Protein AF-A0A9P5XIN6-F1 (afdb_monomer)

Radius of gyration: 23.17 Å; Cα contacts (8 Å, |Δi|>4): 70; chains: 1; bounding box: 48×53×51 Å

InterPro domains:
  IPR018824 Conidiation-specific protein 6 [PF10346] (3-36)
  IPR018824 Conidiation-specific protein 6 [PF10346] (52-81)
  IPR018824 Conidia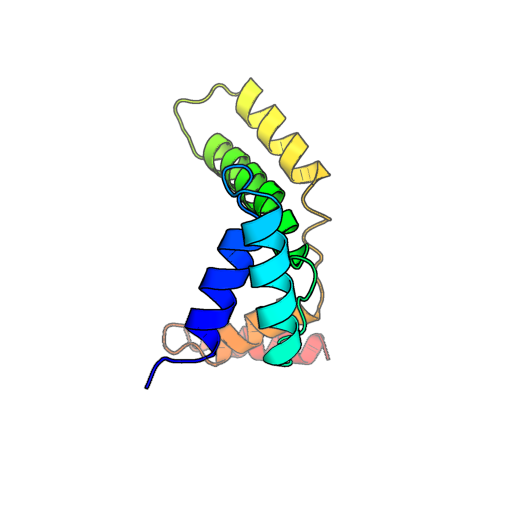tion-specific protein 6 [PF10346] (89-122)
  IPR052670 UPF0654 domain-containing protein [PTHR36576] (2-84)

Sequence (122 aa):
EKNPERVAAGLKSTVHNPRTSEEAKANAAKRLDEMDVEVEQPDTSRSQSGDNRVMGGYRATLKNPRVSEEAKEHAKEVLEENDEPLSTHPEHVAAGYKATIHNPNVSKEAKKHAKQELHKMG

Foldseek 3Di:
DDDVVVLLVVLLCLLPDPPHDPVSNVVSVVVCVVVVPPPPPPPCVCVVVVVVVVLVVLVVLCVDPPHDPVSVVVSVVVNPVPPPVVPVPVVVLLVVLVCLLPDPPHDPVSVVVSVVSNVVSD

Mean predicted aligned error: 15.66 Å

pLDDT: mean 80.5, std 15.08, range [44.38, 94.62]

Secondary structure (DSSP, 8-state):
---HHHHHHHHHHHHH-TTS-HHHHHHHHHHHHHTT-------GGGTHHHHHHHHHHHHHHHH-TTS-HHHHHHHHHHHHHHS-TT---HHHHHHHHHHHHH-TTS-HHHHHHHHHHHHHH-

Structure (mmCIF, N/CA/C/O backbone):
data_AF-A0A9P5XIN6-F1
#
_entry.id   AF-A0A9P5XIN6-F1
#
loop_
_atom_site.group_PDB
_atom_site.id
_atom_site.type_symbol
_atom_site.label_atom_id
_atom_site.label_alt_id
_atom_site.label_comp_id
_atom_site.label_asym_id
_atom_site.label_entity_id
_atom_site.label_seq_id
_atom_site.pdbx_PDB_ins_code
_atom_site.Cartn_x
_atom_site.Cartn_y
_atom_site.Cartn_z
_atom_site.occupancy
_atom_site.B_iso_or_equiv
_atom_site.auth_seq_id
_atom_site.auth_comp_id
_atom_site.auth_asym_id
_atom_site.auth_atom_id
_atom_site.pdbx_PDB_model_num
ATOM 1 N N . GLU A 1 1 ? 4.926 -33.193 -13.281 1.00 64.50 1 GLU A N 1
ATOM 2 C CA . GLU A 1 1 ? 4.349 -32.181 -14.191 1.00 64.50 1 GLU A CA 1
ATOM 3 C C . GLU A 1 1 ? 4.714 -30.792 -13.675 1.00 64.50 1 GLU A C 1
ATOM 5 O O . GLU A 1 1 ? 4.759 -30.621 -12.461 1.00 64.50 1 GLU A O 1
ATOM 10 N N . LYS A 1 2 ? 5.096 -29.837 -14.532 1.00 70.25 2 LYS A N 1
ATOM 11 C CA . LYS A 1 2 ? 5.442 -28.475 -14.078 1.00 70.25 2 LYS A CA 1
ATOM 12 C C . LYS A 1 2 ? 4.169 -27.633 -14.035 1.00 70.25 2 LYS A C 1
ATOM 14 O O . LYS A 1 2 ? 3.368 -27.721 -14.954 1.00 70.25 2 LYS A O 1
ATOM 19 N N . ASN A 1 3 ? 4.010 -26.815 -12.994 1.00 81.50 3 ASN A N 1
ATOM 20 C CA . ASN A 1 3 ? 2.878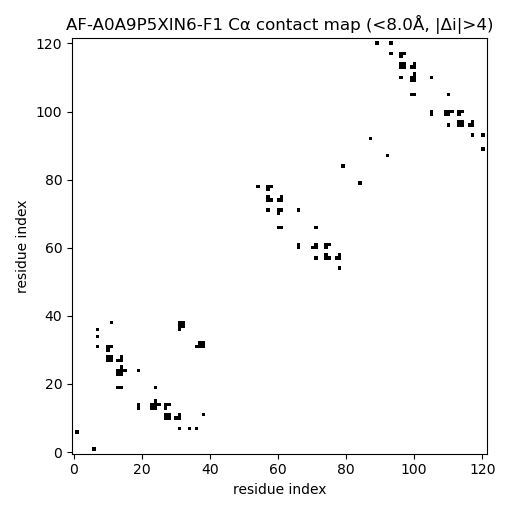 -25.895 -12.900 1.00 81.50 3 ASN A CA 1
ATOM 21 C C . ASN A 1 3 ? 3.001 -24.823 -14.013 1.00 81.50 3 ASN A C 1
ATOM 23 O O . ASN A 1 3 ? 4.028 -24.129 -14.043 1.00 81.50 3 ASN A O 1
ATOM 27 N N . PRO A 1 4 ? 2.016 -24.704 -14.923 1.00 80.81 4 PRO A N 1
ATOM 28 C CA . PRO A 1 4 ? 2.081 -23.819 -16.088 1.00 80.81 4 PRO A CA 1
ATOM 29 C C . PRO A 1 4 ? 2.267 -22.345 -15.705 1.00 80.81 4 PRO A C 1
ATOM 31 O O . PRO A 1 4 ? 3.060 -21.650 -16.337 1.00 80.81 4 PRO A O 1
ATOM 34 N N . GLU A 1 5 ? 1.676 -21.896 -14.595 1.00 81.31 5 GLU A N 1
ATOM 35 C CA . GLU A 1 5 ? 1.827 -20.524 -14.089 1.00 81.31 5 GLU A CA 1
ATOM 36 C C . GLU A 1 5 ? 3.285 -20.202 -13.744 1.00 81.31 5 GLU A C 1
ATOM 38 O O . GLU A 1 5 ? 3.799 -19.123 -14.043 1.00 81.31 5 GLU A O 1
ATOM 43 N N . ARG A 1 6 ? 4.001 -21.164 -13.146 1.00 84.81 6 ARG A N 1
ATOM 44 C CA . ARG A 1 6 ? 5.422 -20.983 -12.813 1.00 84.81 6 ARG A CA 1
ATOM 45 C C . ARG A 1 6 ? 6.306 -20.960 -14.052 1.00 84.81 6 ARG A C 1
ATOM 47 O O . ARG A 1 6 ? 7.323 -20.268 -14.053 1.00 84.81 6 ARG A O 1
ATOM 54 N N . VAL A 1 7 ? 5.943 -21.715 -15.087 1.00 86.38 7 VAL A N 1
ATOM 55 C CA . VAL A 1 7 ? 6.661 -21.711 -16.368 1.00 86.38 7 VAL A CA 1
ATOM 56 C C . VAL A 1 7 ? 6.468 -20.365 -17.064 1.00 86.38 7 VAL A C 1
ATOM 58 O O . VAL A 1 7 ? 7.457 -19.742 -17.448 1.00 86.38 7 VAL A O 1
ATOM 61 N N . ALA A 1 8 ? 5.231 -19.873 -17.133 1.00 85.50 8 ALA A N 1
ATOM 62 C CA . ALA A 1 8 ? 4.914 -18.563 -17.687 1.00 85.50 8 ALA A CA 1
ATOM 63 C C . ALA A 1 8 ? 5.618 -17.425 -16.929 1.00 85.50 8 ALA A C 1
ATOM 65 O O . ALA A 1 8 ? 6.248 -16.569 -17.546 1.00 85.50 8 ALA A O 1
ATOM 66 N N . ALA A 1 9 ? 5.625 -17.458 -15.592 1.00 83.94 9 ALA A N 1
ATOM 67 C CA . ALA A 1 9 ? 6.338 -16.471 -14.780 1.00 83.94 9 ALA A CA 1
ATOM 68 C C . ALA A 1 9 ? 7.848 -16.435 -15.083 1.00 83.94 9 ALA A C 1
ATOM 70 O O . ALA A 1 9 ? 8.441 -15.359 -15.181 1.00 83.94 9 ALA A O 1
ATOM 71 N N . GLY A 1 10 ? 8.472 -17.603 -15.270 1.00 89.69 10 GLY A N 1
ATOM 72 C CA . GLY A 1 10 ? 9.881 -17.705 -15.653 1.00 89.69 10 GLY A CA 1
ATOM 73 C C . GLY A 1 10 ? 10.162 -17.087 -17.024 1.00 89.69 10 GLY A C 1
ATOM 74 O O . GLY A 1 10 ? 11.093 -16.295 -17.160 1.00 89.69 10 GLY A O 1
ATOM 75 N N . LEU A 1 11 ? 9.328 -17.393 -18.020 1.00 90.81 11 LEU A N 1
ATOM 76 C CA . LEU A 1 11 ? 9.458 -16.836 -19.370 1.00 90.81 11 LEU A CA 1
ATOM 77 C C . LEU A 1 11 ? 9.203 -15.324 -19.394 1.00 90.81 11 LEU A C 1
ATOM 79 O O . LEU A 1 11 ? 9.977 -14.597 -20.014 1.00 90.81 11 LEU A O 1
ATOM 83 N N . LYS A 1 12 ? 8.205 -14.831 -18.644 1.00 87.69 12 LYS A N 1
ATOM 84 C CA . LYS A 1 12 ? 7.942 -13.391 -18.479 1.00 87.69 12 LYS A CA 1
ATOM 85 C C . LYS A 1 12 ? 9.175 -12.688 -17.911 1.00 87.69 12 LYS A C 1
ATOM 87 O O . LYS A 1 12 ? 9.567 -11.635 -18.406 1.00 87.69 12 LYS A O 1
ATOM 92 N N . SER A 1 13 ? 9.844 -13.310 -16.942 1.00 89.25 13 SER A N 1
ATOM 93 C CA . SER A 1 13 ? 11.103 -12.808 -16.386 1.00 89.25 13 SER A CA 1
ATOM 94 C C . SER A 1 13 ? 12.218 -12.728 -17.439 1.00 89.25 13 SER A C 1
ATOM 96 O O . SER A 1 13 ? 12.917 -11.720 -17.521 1.00 89.25 13 SER A O 1
ATOM 98 N N . THR A 1 14 ? 12.356 -13.746 -18.296 1.00 90.50 14 THR A N 1
ATOM 99 C CA . THR A 1 14 ? 13.338 -13.749 -19.395 1.00 90.50 14 THR A CA 1
ATOM 100 C C . THR A 1 14 ? 13.095 -12.624 -20.398 1.00 90.50 14 THR A C 1
ATOM 102 O O . THR A 1 14 ? 14.063 -11.987 -20.811 1.00 90.50 14 THR A O 1
ATOM 105 N N . VAL A 1 15 ? 11.833 -12.354 -20.753 1.00 89.56 15 VAL A N 1
ATOM 106 C CA . VAL A 1 15 ? 11.455 -11.275 -21.684 1.00 89.56 15 VAL A CA 1
ATOM 107 C C . VAL A 1 15 ? 11.841 -9.894 -21.135 1.00 89.56 15 VAL A C 1
ATOM 109 O O . VAL A 1 15 ? 12.352 -9.061 -21.877 1.00 89.56 15 VAL A O 1
ATOM 112 N N . HIS A 1 16 ? 11.659 -9.659 -19.832 1.00 84.50 16 HIS A N 1
ATOM 113 C CA . HIS A 1 16 ? 11.879 -8.345 -19.210 1.00 84.50 16 HIS A CA 1
ATOM 114 C C . HIS A 1 16 ? 13.311 -8.123 -18.698 1.00 84.50 16 HIS A C 1
ATOM 116 O O . HIS A 1 16 ? 13.674 -7.005 -18.335 1.00 84.50 16 HIS A O 1
ATOM 122 N N . ASN A 1 17 ? 14.135 -9.170 -18.625 1.00 88.56 17 ASN A N 1
ATOM 123 C CA . ASN A 1 17 ? 15.495 -9.053 -18.114 1.00 88.56 17 ASN A CA 1
ATOM 124 C C . ASN A 1 17 ? 16.409 -8.366 -19.152 1.00 88.56 17 ASN A C 1
ATOM 126 O O . ASN A 1 17 ? 16.627 -8.916 -20.227 1.00 88.56 17 ASN A O 1
ATOM 130 N N . PRO A 1 18 ? 17.029 -7.211 -18.851 1.00 88.94 18 PRO A N 1
ATOM 131 C CA . PRO A 1 18 ? 17.909 -6.530 -19.803 1.00 88.94 18 PRO A CA 1
ATOM 132 C C . PRO A 1 18 ? 19.202 -7.306 -20.103 1.00 88.94 18 PRO A C 1
ATOM 134 O O . PRO A 1 18 ? 19.881 -7.002 -21.076 1.00 88.94 18 PRO A O 1
ATOM 137 N N . ARG A 1 19 ? 19.559 -8.298 -19.275 1.00 91.25 19 ARG A N 1
ATOM 138 C CA . ARG A 1 19 ? 20.769 -9.119 -19.442 1.00 91.25 19 ARG A CA 1
ATOM 139 C C . ARG A 1 19 ? 20.567 -10.356 -20.323 1.00 91.25 19 ARG A C 1
ATOM 141 O O . ARG A 1 19 ? 21.524 -11.099 -20.521 1.00 91.25 19 ARG A O 1
ATOM 148 N N . THR A 1 20 ? 19.355 -10.627 -20.803 1.00 92.44 20 THR A N 1
ATOM 149 C CA . THR A 1 20 ? 19.087 -11.757 -21.708 1.00 92.44 20 THR A CA 1
ATOM 150 C C . THR A 1 20 ? 19.291 -11.339 -23.162 1.00 92.44 20 THR A C 1
ATOM 152 O O . THR A 1 20 ? 19.114 -10.173 -23.515 1.00 92.44 20 THR A O 1
ATOM 155 N N . SER A 1 21 ? 19.689 -12.288 -24.014 1.00 93.06 21 SER A N 1
ATOM 156 C CA . SER A 1 21 ? 19.833 -12.033 -25.448 1.00 93.06 21 SER A CA 1
ATOM 157 C C . SER A 1 21 ? 18.471 -11.835 -26.112 1.00 93.06 21 SER A C 1
ATOM 159 O O . SER A 1 21 ? 17.470 -12.414 -25.687 1.00 93.06 21 SER A O 1
ATOM 161 N N . GLU A 1 22 ? 18.441 -11.062 -27.196 1.00 89.88 22 GLU A N 1
ATOM 162 C CA . GLU A 1 22 ? 17.215 -10.822 -27.968 1.00 89.88 22 GLU A CA 1
ATOM 163 C C . GLU A 1 22 ? 16.605 -12.122 -28.510 1.00 89.88 22 GLU A C 1
ATOM 165 O O . GLU A 1 22 ? 15.395 -12.319 -28.443 1.00 89.88 22 GLU A O 1
ATOM 170 N N . GLU A 1 23 ? 17.438 -13.074 -28.938 1.00 89.88 23 GLU A N 1
ATOM 171 C CA . GLU A 1 23 ? 16.983 -14.405 -29.357 1.00 89.88 23 GLU A CA 1
ATOM 172 C C . GLU A 1 23 ? 16.299 -15.176 -28.213 1.00 89.88 23 GLU A C 1
ATOM 174 O O . GLU A 1 23 ? 15.267 -15.821 -28.411 1.00 89.88 23 GLU A O 1
ATOM 179 N N . ALA A 1 24 ? 16.830 -15.092 -26.988 1.00 89.25 24 ALA A N 1
ATOM 180 C CA . ALA A 1 24 ? 16.222 -15.734 -25.825 1.00 89.25 24 ALA A CA 1
ATOM 181 C C . ALA A 1 24 ? 14.898 -15.064 -25.428 1.00 89.25 24 ALA A C 1
ATOM 183 O O . ALA A 1 24 ? 13.956 -15.759 -25.043 1.00 89.25 24 ALA A O 1
ATOM 184 N N . LYS A 1 25 ? 14.800 -13.734 -25.556 1.00 91.94 25 LYS A N 1
ATOM 185 C CA . LYS A 1 25 ? 13.552 -12.989 -25.334 1.00 91.94 25 LYS A CA 1
ATOM 186 C C . LYS A 1 25 ? 12.493 -13.352 -26.372 1.00 91.94 25 LYS A C 1
ATOM 188 O O . LYS A 1 25 ? 11.368 -13.648 -25.986 1.00 91.94 25 LYS A O 1
ATOM 193 N N . ALA A 1 26 ? 12.857 -13.404 -27.654 1.00 90.81 26 ALA A N 1
ATOM 194 C CA . ALA A 1 26 ? 11.947 -13.760 -28.743 1.00 90.81 26 ALA A CA 1
ATOM 195 C C . ALA A 1 26 ? 11.385 -15.181 -28.580 1.00 90.81 26 ALA A C 1
ATOM 197 O O . ALA A 1 26 ? 10.178 -15.396 -28.684 1.00 90.81 26 ALA A O 1
ATOM 198 N N . ASN A 1 27 ? 12.242 -16.147 -28.237 1.00 92.50 27 ASN A N 1
ATOM 199 C CA . ASN A 1 27 ? 11.808 -17.514 -27.948 1.00 92.50 27 AS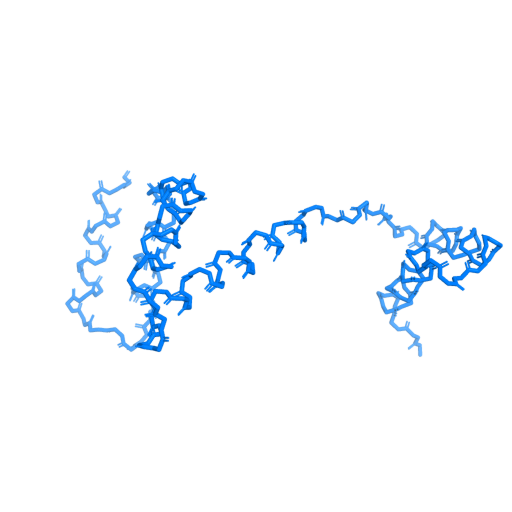N A CA 1
ATOM 200 C C . ASN A 1 27 ? 10.912 -17.595 -26.701 1.00 92.50 27 ASN A C 1
ATOM 202 O O . ASN A 1 27 ? 9.946 -18.358 -26.686 1.00 92.50 27 ASN A O 1
ATOM 206 N N . ALA A 1 28 ? 11.212 -16.820 -25.654 1.00 90.12 28 ALA A N 1
ATOM 207 C CA . ALA A 1 28 ? 10.387 -16.775 -24.450 1.00 90.12 28 ALA A CA 1
ATOM 208 C C . ALA A 1 28 ? 9.009 -16.145 -24.706 1.00 90.12 28 ALA A C 1
ATOM 210 O O . ALA A 1 28 ? 8.020 -16.661 -24.193 1.00 90.12 28 ALA A O 1
ATOM 211 N N . ALA A 1 29 ? 8.944 -15.090 -25.522 1.00 88.06 29 ALA A N 1
ATOM 212 C CA . ALA A 1 29 ? 7.700 -14.453 -25.945 1.00 88.06 29 ALA A CA 1
ATOM 213 C C . ALA A 1 29 ? 6.833 -15.411 -26.771 1.00 88.06 29 ALA A C 1
ATOM 215 O O . ALA A 1 29 ? 5.697 -15.676 -26.397 1.00 88.06 29 ALA A O 1
ATOM 216 N N . LYS A 1 30 ? 7.406 -16.052 -27.799 1.00 90.94 30 LYS A N 1
ATOM 217 C CA . LYS A 1 30 ? 6.689 -17.046 -28.613 1.00 90.94 30 LYS A CA 1
ATOM 218 C C . LYS A 1 30 ? 6.097 -18.174 -27.765 1.00 90.94 30 LYS A C 1
ATOM 220 O O . LYS A 1 30 ? 4.985 -18.626 -28.000 1.00 90.94 30 LYS A O 1
ATOM 225 N N . ARG A 1 31 ? 6.844 -18.633 -26.760 1.00 88.38 31 ARG A N 1
ATOM 226 C CA . ARG A 1 31 ? 6.392 -19.703 -25.869 1.00 88.38 31 ARG A CA 1
ATOM 227 C C . ARG A 1 31 ? 5.312 -19.248 -24.884 1.00 88.38 31 ARG A C 1
ATOM 229 O O . ARG A 1 31 ? 4.555 -20.089 -24.420 1.00 88.38 31 ARG A O 1
ATOM 236 N N . LEU A 1 32 ? 5.250 -17.960 -24.542 1.00 86.25 32 LEU A N 1
ATOM 237 C CA . LEU A 1 32 ? 4.135 -17.391 -23.779 1.00 86.25 32 LEU A CA 1
ATOM 238 C C . LEU A 1 32 ? 2.860 -17.358 -24.630 1.00 86.25 32 LEU A C 1
ATOM 240 O O . LEU A 1 32 ? 1.830 -17.823 -24.147 1.00 86.25 32 LEU A O 1
ATOM 244 N N . ASP A 1 33 ? 2.971 -16.941 -25.896 1.00 84.88 33 ASP A N 1
ATOM 245 C CA . ASP A 1 33 ? 1.856 -16.943 -26.854 1.00 84.88 33 ASP A CA 1
ATOM 246 C C . ASP A 1 33 ? 1.317 -18.365 -27.095 1.00 84.88 33 ASP A C 1
ATOM 248 O O . ASP A 1 33 ? 0.113 -18.593 -27.078 1.00 84.88 33 ASP A O 1
ATOM 252 N N . GLU A 1 34 ? 2.201 -19.358 -27.256 1.00 86.44 34 GLU A N 1
ATOM 253 C CA . GLU A 1 34 ? 1.814 -20.773 -27.414 1.00 86.44 34 GLU A CA 1
ATOM 254 C C . GLU A 1 34 ? 1.060 -21.342 -26.201 1.00 86.44 34 GLU A C 1
ATOM 256 O O . GLU A 1 34 ? 0.315 -22.311 -26.338 1.00 86.44 34 GLU A O 1
ATOM 261 N N . MET A 1 35 ? 1.274 -20.780 -25.009 1.00 81.94 35 MET A N 1
ATOM 262 C CA . MET A 1 35 ? 0.582 -21.204 -23.790 1.00 81.94 35 MET A CA 1
ATOM 263 C C . MET A 1 35 ? -0.745 -20.464 -23.578 1.00 81.94 35 MET A C 1
ATOM 265 O O . MET A 1 35 ? -1.360 -20.672 -22.534 1.00 81.94 35 MET A O 1
ATOM 269 N N . ASP A 1 36 ? -1.161 -19.618 -24.532 1.00 72.88 36 ASP A N 1
ATOM 270 C CA . ASP A 1 36 ? -2.330 -18.728 -24.440 1.00 72.88 36 ASP A CA 1
ATOM 271 C C . ASP A 1 36 ? -2.324 -17.902 -23.142 1.00 72.88 36 ASP A C 1
ATOM 273 O O . ASP A 1 36 ? -3.349 -17.522 -22.580 1.00 72.88 36 ASP A O 1
ATOM 277 N N . VAL A 1 37 ? -1.118 -17.663 -22.615 1.00 63.50 37 VAL A N 1
ATOM 278 C CA . VAL A 1 37 ? -0.915 -16.755 -21.502 1.00 63.50 37 VAL A CA 1
ATOM 279 C C . VAL A 1 37 ? -0.836 -15.395 -22.146 1.00 63.50 37 VAL A C 1
ATOM 281 O O . VAL A 1 37 ? 0.227 -15.018 -22.647 1.00 63.50 37 VAL A O 1
ATOM 284 N N . GLU A 1 38 ? -1.954 -14.669 -22.135 1.00 56.97 38 GLU A N 1
ATOM 285 C CA . GLU A 1 38 ? -1.936 -13.249 -22.449 1.00 56.97 38 GLU A CA 1
ATOM 286 C C . GLU A 1 38 ? -0.796 -12.628 -21.648 1.00 56.97 38 GLU A C 1
ATOM 288 O O . GLU A 1 38 ? -0.763 -12.634 -20.410 1.00 56.97 38 GLU A O 1
ATOM 293 N N . VAL A 1 39 ? 0.208 -12.139 -22.374 1.00 54.03 39 VAL A N 1
ATOM 294 C CA . VAL A 1 39 ? 1.220 -11.277 -21.796 1.00 54.03 39 VAL A CA 1
ATOM 295 C C . VAL A 1 39 ? 0.499 -9.965 -21.548 1.00 54.03 39 VAL A C 1
ATOM 297 O O . VAL A 1 39 ? 0.664 -9.009 -22.299 1.00 54.03 39 VAL A O 1
ATOM 300 N N . GLU A 1 40 ? -0.327 -9.926 -20.499 1.00 52.16 40 GLU A N 1
ATOM 301 C CA . GLU A 1 40 ? -0.783 -8.673 -19.934 1.00 52.16 40 GLU A CA 1
ATOM 302 C C . GLU A 1 40 ? 0.497 -7.874 -19.722 1.00 52.16 40 GLU A C 1
ATOM 304 O O . GLU A 1 40 ? 1.415 -8.294 -18.982 1.00 52.16 40 GLU A O 1
ATOM 309 N N . GLN A 1 41 ? 0.602 -6.790 -20.502 1.00 52.41 41 GLN A N 1
ATOM 310 C CA . GLN A 1 41 ? 1.610 -5.761 -20.319 1.00 52.41 41 GLN A CA 1
ATOM 311 C C . GLN A 1 41 ? 1.697 -5.540 -18.821 1.00 52.41 41 GLN A C 1
ATOM 313 O O . GLN A 1 41 ? 0.638 -5.518 -18.196 1.00 52.41 41 GLN A O 1
ATOM 318 N N . PRO A 1 42 ? 2.915 -5.488 -18.247 1.00 49.75 42 PRO A N 1
ATOM 319 C CA . PRO A 1 42 ? 3.088 -5.459 -16.804 1.00 49.75 42 PRO A CA 1
ATOM 320 C C . PRO A 1 42 ? 2.060 -4.500 -16.246 1.00 49.75 42 PRO A C 1
ATOM 322 O O . PRO A 1 42 ? 2.134 -3.317 -16.581 1.00 49.75 42 PRO A O 1
ATOM 325 N N . ASP A 1 43 ? 1.078 -5.032 -15.507 1.00 45.66 43 ASP A N 1
ATOM 326 C CA . ASP A 1 43 ? 0.041 -4.198 -14.950 1.00 45.66 43 ASP A CA 1
ATOM 327 C C . ASP A 1 43 ? 0.770 -3.050 -14.283 1.00 45.66 43 ASP A C 1
ATOM 329 O O . ASP A 1 43 ? 1.559 -3.221 -13.342 1.00 45.66 43 ASP A O 1
ATOM 333 N N . THR A 1 44 ? 0.527 -1.856 -14.790 1.00 47.44 44 THR A N 1
ATOM 334 C CA . THR A 1 44 ? 0.949 -0.630 -14.138 1.00 47.44 44 THR A CA 1
ATOM 335 C C . THR A 1 44 ? 0.270 -0.510 -12.763 1.00 47.44 44 THR A C 1
ATOM 337 O O . THR A 1 44 ? 0.608 0.367 -11.982 1.00 47.44 44 THR A O 1
ATOM 340 N N . SER A 1 45 ? -0.555 -1.479 -12.342 1.00 47.09 45 SER A N 1
ATOM 341 C CA . SER A 1 45 ? -0.879 -1.709 -10.929 1.00 47.09 45 SER A CA 1
ATOM 342 C C . SER A 1 45 ? 0.365 -1.910 -10.039 1.00 47.09 45 SER A C 1
ATOM 344 O O . SER A 1 45 ? 0.330 -1.581 -8.854 1.00 47.09 45 SER A O 1
ATOM 346 N N . ARG A 1 46 ? 1.518 -2.347 -10.580 1.00 46.66 46 ARG A N 1
ATOM 347 C CA . ARG A 1 46 ? 2.810 -2.281 -9.862 1.00 46.66 46 ARG A CA 1
ATOM 348 C C . ARG A 1 46 ? 3.505 -0.927 -9.939 1.00 46.66 46 ARG A C 1
ATOM 350 O O . ARG A 1 46 ? 4.360 -0.680 -9.091 1.00 46.66 46 ARG A O 1
ATOM 357 N N . SER A 1 47 ? 3.158 -0.034 -10.868 1.00 45.41 47 SER A N 1
ATOM 358 C CA . SER A 1 47 ? 3.702 1.332 -10.861 1.00 45.41 47 SER A CA 1
ATOM 359 C C . SER A 1 47 ? 3.135 2.164 -9.707 1.00 45.41 47 SER A C 1
ATOM 361 O O . SER A 1 47 ? 3.851 3.010 -9.189 1.00 45.41 47 SER A O 1
ATOM 363 N N . GLN A 1 48 ? 1.959 1.817 -9.167 1.00 49.47 48 GLN A N 1
ATOM 364 C CA . GLN A 1 48 ? 1.497 2.358 -7.876 1.00 49.47 48 GLN A CA 1
ATOM 365 C C . GLN A 1 48 ? 2.383 1.934 -6.687 1.00 49.47 48 GLN A C 1
ATOM 367 O O . GLN A 1 48 ? 2.318 2.526 -5.612 1.00 49.47 48 GLN A O 1
ATOM 372 N N . SER A 1 49 ? 3.227 0.901 -6.823 1.00 48.28 49 SER A N 1
ATOM 373 C CA . SER A 1 49 ? 4.121 0.474 -5.733 1.00 48.28 49 SER A CA 1
ATOM 374 C C . SER A 1 49 ? 5.306 1.418 -5.523 1.00 48.28 49 SER A C 1
ATOM 376 O O . SER A 1 49 ? 5.885 1.406 -4.435 1.00 48.28 49 SER A O 1
ATOM 378 N N . GLY A 1 50 ? 5.673 2.215 -6.534 1.00 51.91 50 GLY A N 1
ATOM 379 C CA . GLY A 1 50 ? 6.676 3.273 -6.393 1.00 51.91 50 GLY A CA 1
ATOM 380 C C . GLY A 1 50 ? 6.171 4.351 -5.443 1.00 51.91 50 GLY A C 1
ATOM 381 O O . GLY A 1 50 ? 6.772 4.570 -4.391 1.00 51.91 50 GLY A O 1
ATOM 382 N N . ASP A 1 51 ? 4.999 4.899 -5.750 1.00 61.78 51 ASP A N 1
ATOM 383 C CA . ASP A 1 51 ? 4.375 5.965 -4.967 1.00 61.78 51 ASP A CA 1
ATOM 384 C C . ASP A 1 51 ? 4.013 5.481 -3.564 1.00 61.78 51 ASP A C 1
ATOM 386 O O . ASP A 1 51 ? 4.405 6.098 -2.582 1.00 61.78 51 ASP A O 1
ATOM 390 N N . ASN A 1 52 ? 3.411 4.295 -3.425 1.00 68.94 52 ASN A N 1
ATOM 391 C CA . ASN A 1 52 ? 3.097 3.732 -2.106 1.00 68.94 52 ASN A CA 1
ATOM 392 C C . ASN A 1 52 ? 4.344 3.525 -1.226 1.00 68.94 52 ASN A C 1
ATOM 394 O O . ASN A 1 52 ? 4.288 3.706 -0.006 1.00 68.94 52 ASN A O 1
ATOM 398 N N . ARG A 1 53 ? 5.489 3.156 -1.819 1.00 77.81 53 ARG A N 1
ATOM 399 C CA . ARG A 1 53 ? 6.756 3.008 -1.086 1.00 77.81 53 ARG A CA 1
ATOM 400 C C . ARG A 1 53 ? 7.347 4.368 -0.711 1.00 77.81 53 ARG A C 1
ATOM 402 O O . ARG A 1 53 ? 7.847 4.509 0.404 1.00 77.81 53 ARG A O 1
ATOM 409 N N . VAL A 1 54 ? 7.273 5.349 -1.608 1.00 81.38 54 VAL A N 1
ATOM 410 C CA . VAL A 1 54 ? 7.735 6.726 -1.381 1.00 81.38 54 VAL A CA 1
ATOM 411 C C . VAL A 1 54 ? 6.891 7.410 -0.297 1.00 81.38 54 VAL A C 1
ATOM 413 O O . VAL A 1 54 ? 7.448 7.878 0.696 1.00 81.38 54 VAL A O 1
ATOM 416 N N . MET A 1 55 ? 5.560 7.345 -0.390 1.00 82.00 55 MET A N 1
ATOM 417 C CA . MET A 1 55 ? 4.631 7.832 0.641 1.00 82.00 55 MET A CA 1
ATOM 418 C C . MET A 1 55 ? 4.836 7.118 1.977 1.00 82.00 55 MET A C 1
ATOM 420 O O . MET A 1 55 ? 4.839 7.746 3.035 1.00 82.00 55 MET A O 1
ATOM 424 N N . GLY A 1 56 ? 5.083 5.804 1.953 1.00 81.62 56 GLY A 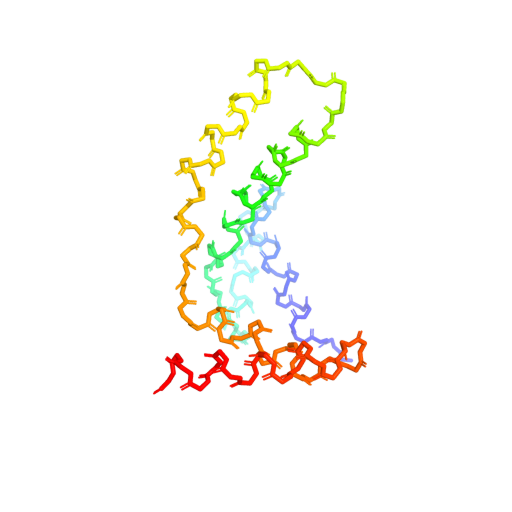N 1
ATOM 425 C CA . GLY A 1 56 ? 5.474 5.050 3.144 1.00 81.62 56 GLY A CA 1
ATOM 426 C C . GLY A 1 56 ? 6.748 5.595 3.801 1.00 81.62 56 GLY A C 1
ATOM 427 O O . GLY A 1 56 ? 6.819 5.676 5.029 1.00 81.62 56 GLY A O 1
ATOM 428 N N . GLY A 1 57 ? 7.721 6.025 2.993 1.00 87.94 57 GLY A N 1
ATOM 429 C CA . GLY A 1 57 ? 8.939 6.699 3.439 1.00 87.94 57 GLY A CA 1
ATOM 430 C C . GLY A 1 57 ? 8.653 8.031 4.132 1.00 87.94 57 GLY A C 1
ATOM 431 O O . GLY A 1 57 ? 9.080 8.220 5.268 1.00 87.94 57 GLY A O 1
ATOM 432 N N . TYR A 1 58 ? 7.863 8.914 3.516 1.00 88.12 58 TYR A N 1
ATOM 433 C CA . TYR A 1 58 ? 7.472 10.190 4.131 1.00 88.12 58 TYR A CA 1
ATOM 434 C C . TYR A 1 58 ? 6.685 9.994 5.437 1.00 88.12 58 TYR A C 1
ATOM 436 O O . TYR A 1 58 ? 6.961 10.654 6.441 1.00 88.12 58 TYR A O 1
ATOM 444 N N . ARG A 1 59 ? 5.787 9.000 5.493 1.00 86.62 59 ARG A N 1
ATOM 445 C CA . ARG A 1 59 ? 5.072 8.624 6.730 1.00 86.62 59 ARG A CA 1
ATOM 446 C C . ARG A 1 59 ? 6.024 8.134 7.825 1.00 86.62 59 ARG A C 1
ATOM 448 O O . ARG A 1 59 ? 5.763 8.357 9.008 1.00 86.62 59 ARG A O 1
ATOM 455 N N . ALA A 1 60 ? 7.119 7.467 7.460 1.00 89.06 60 ALA A N 1
ATOM 456 C CA . ALA A 1 60 ? 8.155 7.061 8.406 1.00 89.06 60 ALA A CA 1
ATOM 457 C C . ALA A 1 60 ? 8.983 8.261 8.896 1.00 89.06 60 ALA A C 1
ATOM 459 O O . ALA A 1 60 ? 9.272 8.342 10.091 1.00 89.06 60 ALA A O 1
ATOM 460 N N . THR A 1 61 ? 9.298 9.211 8.011 1.00 89.50 61 THR A N 1
ATOM 461 C CA . THR A 1 61 ? 9.989 10.470 8.334 1.00 89.50 61 THR A CA 1
ATOM 462 C C . THR A 1 61 ? 9.252 11.253 9.422 1.00 89.50 61 THR A C 1
ATOM 464 O O . THR A 1 61 ? 9.871 11.641 10.410 1.00 89.50 61 THR A O 1
ATOM 467 N N . LEU A 1 62 ? 7.923 11.378 9.322 1.00 86.88 62 LEU A N 1
ATOM 468 C CA . LEU A 1 62 ? 7.094 12.050 10.334 1.00 86.88 62 LEU A CA 1
ATOM 469 C C . LEU A 1 62 ? 7.148 11.390 11.721 1.00 86.88 62 LEU A C 1
ATOM 471 O O . LEU A 1 62 ? 7.046 12.069 12.741 1.00 86.88 62 LEU A O 1
ATOM 475 N N . LYS A 1 63 ? 7.310 10.063 11.777 1.00 88.31 63 LYS A N 1
ATOM 476 C CA . LYS A 1 63 ? 7.340 9.293 13.033 1.00 88.31 63 LYS A CA 1
ATOM 477 C C . LYS A 1 63 ? 8.738 9.163 13.629 1.00 88.31 63 LYS A C 1
ATOM 479 O O . LYS A 1 63 ? 8.871 8.708 14.764 1.00 88.31 63 LYS A O 1
ATOM 484 N N . ASN A 1 64 ? 9.781 9.507 12.877 1.00 90.94 64 ASN A N 1
ATOM 485 C CA . ASN A 1 64 ? 11.154 9.335 13.318 1.00 90.94 64 ASN A CA 1
ATOM 486 C C . ASN A 1 64 ? 11.594 10.527 14.193 1.00 90.94 64 ASN A C 1
ATOM 488 O O . ASN A 1 64 ? 11.722 11.644 13.688 1.00 90.94 64 ASN A O 1
ATOM 492 N N . PRO A 1 65 ? 11.899 10.315 15.490 1.00 88.69 65 PRO A N 1
ATOM 493 C CA . PRO A 1 65 ? 12.307 11.393 16.391 1.00 88.69 65 PRO A CA 1
ATOM 494 C C . PRO A 1 65 ? 13.698 11.963 16.076 1.00 88.69 65 PRO A C 1
ATOM 496 O O . PRO A 1 65 ? 14.065 12.994 16.626 1.00 88.69 65 PRO A O 1
ATOM 499 N N . ARG A 1 66 ? 14.490 11.298 15.222 1.00 91.69 66 ARG A N 1
ATOM 500 C CA . ARG A 1 66 ? 15.844 11.730 14.829 1.00 91.69 66 ARG A CA 1
ATOM 501 C C . ARG A 1 66 ? 15.874 12.602 13.571 1.00 91.69 66 ARG A C 1
ATOM 503 O O . ARG A 1 66 ? 16.956 12.930 13.097 1.00 91.69 66 ARG A O 1
ATOM 510 N N . VAL A 1 67 ? 14.717 12.919 13.002 1.00 93.31 67 VAL A N 1
ATOM 511 C CA . VAL A 1 67 ? 14.598 13.762 11.807 1.00 93.31 67 VAL A CA 1
ATOM 512 C C . VAL A 1 67 ? 14.359 15.215 12.222 1.00 93.31 67 VAL A C 1
ATOM 514 O O . VAL A 1 67 ? 13.689 15.459 13.225 1.00 93.31 67 VAL A O 1
ATOM 517 N N . SER A 1 68 ? 14.906 16.164 11.457 1.00 91.44 68 SER A N 1
ATOM 518 C CA . SER A 1 68 ? 14.695 17.602 11.658 1.00 91.44 68 SER A CA 1
ATOM 519 C C . SER A 1 68 ? 13.244 18.015 11.399 1.00 91.44 68 SER A C 1
ATOM 521 O O . SER A 1 68 ? 12.533 17.384 10.621 1.00 91.44 68 SER A O 1
ATOM 523 N N . GLU A 1 69 ? 12.809 19.106 12.028 1.00 89.81 69 GLU A N 1
ATOM 524 C CA . GLU A 1 69 ? 11.448 19.624 11.838 1.00 89.81 69 GLU A CA 1
ATOM 525 C C . GLU A 1 69 ? 11.192 20.053 10.386 1.00 89.81 69 GLU A C 1
ATOM 527 O O . GLU A 1 69 ? 10.172 19.681 9.819 1.00 89.81 69 GLU A O 1
ATOM 532 N N . GLU A 1 70 ? 12.167 20.685 9.731 1.00 88.56 70 GLU A N 1
ATOM 533 C CA . GLU A 1 70 ? 12.087 21.067 8.311 1.00 88.56 70 GLU A CA 1
ATOM 534 C C . GLU A 1 70 ? 11.832 19.860 7.384 1.00 88.56 70 GLU A C 1
ATOM 536 O O . GLU A 1 70 ? 10.987 19.900 6.492 1.00 88.56 70 GLU A O 1
ATOM 541 N N . ALA A 1 71 ? 12.500 18.727 7.633 1.00 86.88 71 ALA A N 1
ATOM 542 C CA . ALA A 1 71 ? 12.289 17.513 6.845 1.00 86.88 71 ALA A CA 1
ATOM 543 C C . ALA A 1 71 ? 10.928 16.851 7.129 1.00 86.88 71 ALA A C 1
ATOM 545 O O . ALA A 1 71 ? 10.390 16.157 6.263 1.00 86.88 71 ALA A O 1
ATOM 546 N N . LYS A 1 72 ? 10.357 17.054 8.323 1.00 89.94 72 LYS A N 1
ATOM 547 C CA . LYS A 1 72 ? 8.992 16.615 8.644 1.00 89.94 72 LYS A CA 1
ATOM 548 C C . LYS A 1 72 ? 7.950 17.505 7.976 1.00 89.94 72 LYS A C 1
ATOM 550 O O . LYS A 1 72 ? 6.974 16.969 7.467 1.00 89.94 72 LYS A O 1
ATOM 555 N N . GLU A 1 73 ? 8.154 18.819 7.942 1.00 90.00 73 GLU A N 1
ATOM 556 C CA . GLU A 1 73 ? 7.262 19.753 7.243 1.00 90.00 73 GLU A CA 1
ATOM 557 C C . GLU A 1 73 ? 7.182 19.422 5.753 1.00 90.00 73 GLU A C 1
ATOM 559 O O . GLU A 1 73 ? 6.088 19.190 5.244 1.00 90.00 73 GLU A O 1
ATOM 564 N N . HIS A 1 74 ? 8.327 19.237 5.094 1.00 88.81 74 HIS A N 1
ATOM 565 C CA . HIS A 1 74 ? 8.359 18.810 3.695 1.00 88.81 74 HIS A CA 1
ATOM 566 C C . HIS A 1 74 ? 7.699 17.435 3.488 1.00 88.81 74 HIS A C 1
ATOM 568 O O . HIS A 1 74 ? 6.945 17.226 2.543 1.00 88.81 74 HIS A O 1
ATOM 574 N N . ALA A 1 75 ? 7.949 16.467 4.379 1.00 86.62 75 ALA A N 1
ATOM 575 C CA . ALA A 1 75 ? 7.288 15.162 4.302 1.00 86.62 75 ALA A CA 1
ATOM 576 C C . ALA A 1 75 ? 5.763 15.267 4.451 1.00 86.62 75 ALA A C 1
ATOM 578 O O . ALA A 1 75 ? 5.041 14.479 3.849 1.00 86.62 75 ALA A O 1
ATOM 579 N N . LYS A 1 76 ? 5.279 16.217 5.255 1.00 86.06 76 LYS A N 1
ATOM 580 C CA . LYS A 1 76 ? 3.855 16.477 5.451 1.00 86.06 76 LYS A CA 1
ATOM 581 C C . LYS A 1 76 ? 3.230 17.117 4.213 1.00 86.06 76 LYS A C 1
ATOM 583 O O . LYS A 1 76 ? 2.192 16.640 3.781 1.00 86.06 76 LYS A O 1
ATOM 588 N N . GLU A 1 77 ? 3.874 18.124 3.632 1.00 86.81 77 GLU A N 1
ATOM 589 C CA . GLU A 1 77 ? 3.407 18.794 2.412 1.00 86.81 77 GLU A CA 1
ATOM 590 C C . GLU A 1 77 ? 3.289 17.809 1.242 1.00 86.81 77 GLU A C 1
ATOM 592 O O . GLU A 1 77 ? 2.231 17.702 0.631 1.00 86.81 77 GLU A O 1
ATOM 597 N N . VAL A 1 78 ? 4.323 16.988 1.013 1.00 85.50 78 VAL A N 1
ATOM 598 C CA . VAL A 1 78 ? 4.298 15.958 -0.040 1.00 85.50 78 VAL A CA 1
ATOM 599 C C . VAL A 1 78 ? 3.194 14.928 0.209 1.00 85.50 78 VAL A C 1
ATOM 601 O O . VAL A 1 78 ? 2.547 14.481 -0.735 1.00 85.50 78 VAL A O 1
ATOM 604 N N . LEU A 1 79 ? 2.956 14.545 1.467 1.00 82.62 79 LEU A N 1
ATOM 605 C CA . LEU A 1 79 ? 1.855 13.645 1.802 1.00 82.62 79 LEU A CA 1
ATOM 606 C C . LEU A 1 79 ? 0.490 14.297 1.594 1.00 82.62 79 LEU A C 1
ATOM 608 O O . LEU A 1 79 ? -0.398 13.607 1.134 1.00 82.62 79 LEU A O 1
ATOM 612 N N . GLU A 1 80 ? 0.307 15.581 1.893 1.00 80.62 80 GLU A N 1
ATOM 613 C CA . GLU A 1 80 ? -0.965 16.287 1.676 1.00 80.62 80 GLU A CA 1
ATOM 614 C C . GLU A 1 80 ? -1.253 16.542 0.189 1.00 80.62 80 GLU A C 1
ATOM 616 O O . GLU A 1 80 ? -2.406 16.481 -0.225 1.00 80.62 80 GLU A O 1
ATOM 621 N N . GLU A 1 81 ? -0.220 16.787 -0.620 1.00 79.12 81 GLU A N 1
ATOM 622 C CA . GLU A 1 81 ? -0.343 16.965 -2.072 1.00 79.12 81 GLU A CA 1
ATOM 623 C C . GLU A 1 81 ? -0.648 15.645 -2.798 1.00 79.12 81 GLU A C 1
ATOM 625 O O . GLU A 1 81 ? -1.381 15.633 -3.786 1.00 79.12 81 GLU A O 1
ATOM 630 N N . ASN A 1 82 ? -0.089 14.529 -2.314 1.00 70.12 82 ASN A N 1
ATOM 631 C CA . ASN A 1 82 ? -0.202 13.225 -2.970 1.00 70.12 82 ASN A CA 1
ATOM 632 C C . ASN A 1 82 ? -1.186 12.254 -2.304 1.00 70.12 82 ASN A C 1
ATOM 634 O O . ASN A 1 82 ? -1.584 11.275 -2.941 1.00 70.12 82 ASN A O 1
ATOM 638 N N . ASP A 1 83 ? -1.594 12.476 -1.052 1.00 59.88 83 ASP A N 1
ATOM 639 C CA . ASP A 1 83 ? -2.861 11.933 -0.568 1.00 59.88 83 ASP A CA 1
ATOM 640 C C . ASP A 1 83 ? -3.958 12.699 -1.325 1.00 59.88 83 ASP A C 1
ATOM 642 O O . ASP A 1 83 ? -4.531 13.665 -0.828 1.00 59.88 83 ASP A O 1
ATOM 646 N N . GLU A 1 84 ? -4.259 12.235 -2.546 1.00 50.25 84 GLU A N 1
ATOM 647 C CA . GLU A 1 84 ? -5.607 12.2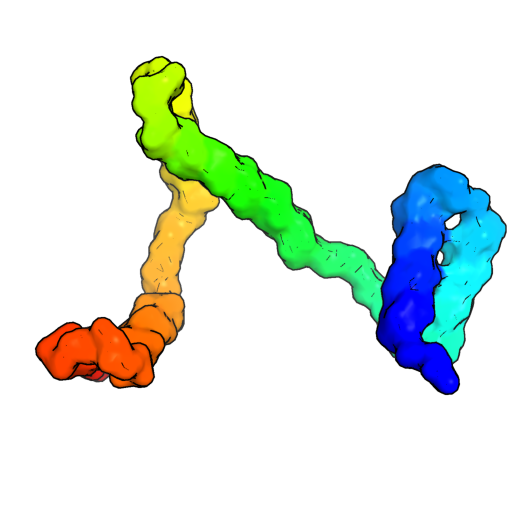88 -3.128 1.00 50.25 84 GLU A CA 1
ATOM 648 C C . GLU A 1 84 ? -6.590 12.177 -1.962 1.00 50.25 84 GLU A C 1
ATOM 650 O O . GLU A 1 84 ? -6.551 11.147 -1.281 1.00 50.25 84 GLU A O 1
ATOM 655 N N . PRO A 1 85 ? -7.355 13.240 -1.650 1.00 44.38 85 PRO A N 1
ATOM 656 C CA . PRO A 1 85 ? -7.781 13.603 -0.301 1.00 44.38 85 PRO A CA 1
ATOM 657 C C . PRO A 1 85 ? -8.505 12.451 0.354 1.00 44.38 85 PRO A C 1
ATOM 659 O O . PRO A 1 85 ? -9.719 12.399 0.204 1.00 44.38 85 PRO A O 1
ATOM 662 N N . LEU A 1 86 ? -7.739 11.559 1.013 1.00 48.56 86 LEU A N 1
ATOM 663 C CA . LEU A 1 86 ? -8.072 10.178 1.382 1.00 48.56 86 LEU A CA 1
ATOM 664 C C . LEU A 1 86 ? -9.532 9.933 1.102 1.00 48.56 86 LEU A C 1
ATOM 666 O O . LEU A 1 86 ? -10.341 10.103 2.019 1.00 48.56 86 LEU A O 1
ATOM 670 N N . SER A 1 87 ? -9.843 9.753 -0.196 1.00 46.28 87 SER A N 1
ATOM 671 C CA . SER A 1 87 ? -11.209 9.940 -0.661 1.00 46.28 87 SER A CA 1
ATOM 672 C C . SER A 1 87 ? -12.025 9.105 0.281 1.00 46.28 87 SER A C 1
ATOM 674 O O . SER A 1 87 ? -11.794 7.899 0.447 1.00 46.28 87 SER A O 1
ATOM 676 N N . THR A 1 88 ? -12.891 9.798 1.010 1.00 52.12 88 THR A N 1
ATOM 677 C CA . THR A 1 88 ? -13.938 9.229 1.833 1.00 52.12 88 THR A CA 1
ATOM 678 C C . THR A 1 88 ? -14.911 8.601 0.851 1.00 52.12 88 THR A C 1
ATOM 680 O O . THR A 1 88 ? -16.084 8.936 0.822 1.00 52.12 88 THR A O 1
ATOM 683 N N . HIS A 1 89 ? -14.396 7.709 -0.003 1.00 55.66 89 HIS A N 1
ATOM 684 C CA . HIS A 1 89 ? -15.105 6.824 -0.872 1.00 55.66 89 HIS A CA 1
ATOM 685 C C . HIS A 1 89 ? -16.049 6.134 0.083 1.00 55.66 89 HIS A C 1
ATOM 687 O O . HIS A 1 89 ? -15.597 5.365 0.946 1.00 55.66 89 HIS A O 1
ATOM 693 N N . PRO A 1 90 ? -17.346 6.457 -0.006 1.00 68.00 90 PRO A N 1
ATOM 694 C CA . PRO A 1 90 ? -18.322 5.955 0.941 1.00 68.00 90 PRO A CA 1
ATOM 695 C C . PRO A 1 90 ? -18.260 4.425 1.008 1.00 68.00 90 PRO A C 1
ATOM 697 O O . PRO A 1 90 ? -18.475 3.838 2.061 1.00 68.00 90 PRO A O 1
ATOM 700 N N . GLU A 1 91 ? -17.835 3.787 -0.086 1.00 74.94 91 GLU A N 1
ATOM 701 C CA . GLU A 1 91 ? -17.529 2.363 -0.193 1.00 74.94 91 GLU A CA 1
ATOM 702 C C . GLU A 1 91 ? -16.415 1.875 0.745 1.00 74.94 91 GLU A C 1
ATOM 704 O O . GLU A 1 91 ? -16.604 0.871 1.430 1.00 74.94 91 GLU A O 1
ATOM 709 N N . HIS A 1 92 ? -15.274 2.568 0.830 1.00 78.62 92 HIS A N 1
ATOM 710 C CA . HIS A 1 92 ? -14.173 2.192 1.726 1.00 78.62 92 HIS A CA 1
ATOM 711 C C . HIS A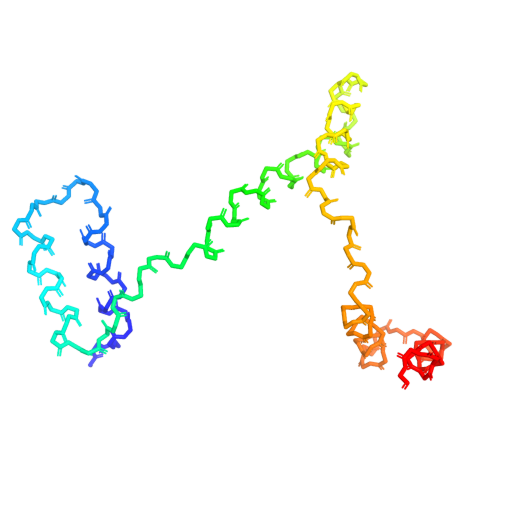 1 92 ? -14.548 2.399 3.195 1.00 78.62 92 HIS A C 1
ATOM 713 O O . HIS A 1 92 ? -14.249 1.552 4.043 1.00 78.62 92 HIS A O 1
ATOM 719 N N . VAL A 1 93 ? -15.266 3.484 3.493 1.00 82.81 93 VAL A N 1
ATOM 720 C CA . VAL A 1 93 ? -15.793 3.756 4.836 1.00 82.81 93 VAL A CA 1
ATOM 721 C C . VAL A 1 93 ? -16.814 2.682 5.236 1.00 82.81 93 VAL A C 1
ATOM 723 O O . VAL A 1 93 ? -16.704 2.076 6.306 1.00 82.81 93 VAL A O 1
ATOM 726 N N . ALA A 1 94 ? -17.749 2.353 4.344 1.00 85.81 94 ALA A N 1
ATOM 727 C CA . ALA A 1 94 ? -18.711 1.276 4.538 1.00 85.81 94 ALA A CA 1
ATOM 728 C C . ALA A 1 94 ? -18.022 -0.092 4.697 1.00 85.81 94 ALA A C 1
ATOM 730 O O . ALA A 1 94 ? -18.404 -0.885 5.562 1.00 85.81 94 ALA A O 1
ATOM 731 N N . ALA A 1 95 ? -16.980 -0.379 3.915 1.00 86.44 95 ALA A N 1
ATOM 732 C CA . ALA A 1 95 ? -16.190 -1.600 4.046 1.00 86.44 95 ALA A CA 1
ATOM 733 C C . ALA A 1 95 ? -15.509 -1.689 5.424 1.00 86.44 95 ALA A C 1
ATOM 735 O O . ALA A 1 95 ? -15.557 -2.744 6.061 1.00 86.44 95 ALA A O 1
ATOM 736 N N . GLY A 1 96 ? -14.962 -0.580 5.933 1.00 89.94 96 GLY A N 1
ATOM 737 C CA . GLY A 1 96 ? -14.391 -0.495 7.280 1.00 89.94 96 GLY A CA 1
ATOM 738 C C . GLY A 1 96 ? -15.419 -0.765 8.384 1.00 89.94 96 GLY A C 1
ATOM 739 O O . GLY A 1 96 ? -15.164 -1.542 9.313 1.00 89.94 96 GLY A O 1
ATOM 740 N N . TYR A 1 97 ? -16.625 -0.208 8.262 1.00 92.38 97 TYR A N 1
ATOM 741 C CA . TYR A 1 97 ? -17.708 -0.499 9.201 1.00 92.38 97 TYR A CA 1
ATOM 742 C C . TYR A 1 97 ? -18.192 -1.954 9.116 1.00 92.38 97 TYR A C 1
ATOM 744 O O . TYR A 1 97 ? -18.411 -2.583 10.155 1.00 92.38 97 TYR A O 1
ATOM 752 N N . LYS A 1 98 ? -18.276 -2.548 7.916 1.00 92.56 98 LYS A N 1
ATOM 753 C CA . LYS A 1 98 ? -18.579 -3.984 7.752 1.00 92.56 98 LYS A CA 1
ATOM 754 C C . LYS A 1 98 ? -17.510 -4.847 8.425 1.00 92.56 98 LYS A C 1
ATOM 756 O O . LYS A 1 98 ? -17.848 -5.748 9.193 1.00 92.56 98 LYS A O 1
ATOM 761 N N . ALA A 1 99 ? -16.231 -4.532 8.225 1.00 93.50 99 ALA A N 1
ATOM 762 C CA . ALA A 1 99 ? -15.127 -5.234 8.878 1.00 93.50 99 ALA A CA 1
ATOM 763 C C . ALA A 1 99 ? -15.227 -5.155 10.412 1.00 93.50 99 ALA A C 1
ATOM 765 O O . ALA A 1 99 ? -15.080 -6.164 11.101 1.00 93.50 99 ALA A O 1
ATOM 766 N N . THR A 1 100 ? -15.569 -3.980 10.946 1.00 92.75 100 THR A N 1
ATOM 767 C CA . THR A 1 100 ? -15.777 -3.751 12.385 1.00 92.75 100 THR A CA 1
ATOM 768 C C . THR A 1 100 ? -16.876 -4.655 12.957 1.00 92.75 100 THR A C 1
ATOM 770 O O . THR A 1 100 ? -16.715 -5.223 14.038 1.00 92.75 100 THR A O 1
ATOM 773 N N . ILE A 1 101 ? -17.974 -4.855 12.219 1.00 93.19 101 ILE A N 1
ATOM 774 C CA . ILE A 1 101 ? -19.091 -5.725 12.625 1.00 93.19 101 ILE A CA 1
ATOM 775 C C . ILE A 1 101 ? -18.661 -7.195 12.711 1.00 93.19 101 ILE A C 1
ATOM 777 O O . ILE A 1 101 ? -19.025 -7.889 13.667 1.00 93.19 101 ILE A O 1
ATOM 781 N N . HIS A 1 102 ? -17.884 -7.663 11.734 1.00 93.19 102 HIS A N 1
ATOM 782 C C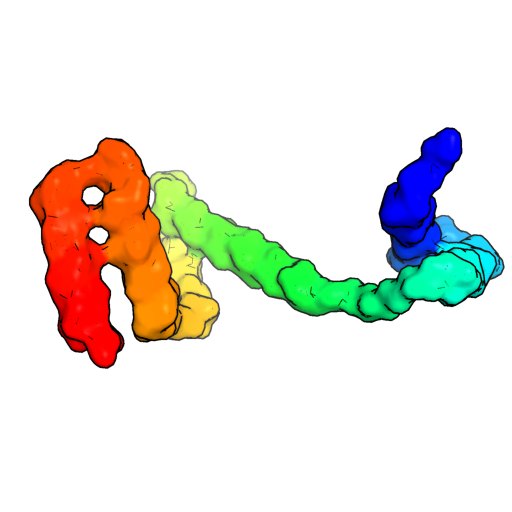A . HIS A 1 102 ? -17.465 -9.062 11.639 1.00 93.19 102 HIS A CA 1
ATOM 783 C C . HIS A 1 102 ? -16.255 -9.404 12.516 1.00 93.19 102 HIS A C 1
ATOM 785 O O . HIS A 1 102 ? -16.089 -10.564 12.889 1.00 93.19 102 HIS A O 1
ATOM 791 N N . ASN A 1 103 ? -15.442 -8.420 12.906 1.00 92.94 103 ASN A N 1
ATOM 792 C CA . ASN A 1 103 ? -14.246 -8.656 13.709 1.00 92.94 103 ASN A CA 1
ATOM 793 C C . ASN A 1 103 ? -14.608 -9.129 15.138 1.00 92.94 103 ASN A C 1
ATOM 795 O O . ASN A 1 103 ? -15.263 -8.392 15.884 1.00 92.94 103 ASN A O 1
ATOM 799 N N . PRO A 1 104 ? -14.201 -10.337 15.573 1.00 92.38 104 PRO A N 1
ATOM 800 C CA . PRO A 1 104 ? -14.503 -10.849 16.913 1.00 92.38 104 PRO A CA 1
ATOM 801 C C . PRO A 1 104 ? -13.821 -10.056 18.039 1.00 92.38 104 PRO A C 1
ATOM 803 O O . PRO A 1 104 ? -14.346 -10.032 19.148 1.00 92.38 104 PRO A O 1
ATOM 806 N N . ASN A 1 105 ? -12.724 -9.351 17.747 1.00 92.44 105 ASN A N 1
ATOM 807 C CA . ASN A 1 105 ? -11.932 -8.587 18.719 1.00 92.44 105 ASN A CA 1
ATOM 808 C C . ASN A 1 105 ? -12.456 -7.159 18.955 1.00 92.44 105 ASN A C 1
ATOM 810 O O . ASN A 1 105 ? -11.822 -6.368 19.647 1.00 92.44 105 ASN A O 1
ATOM 814 N N . VAL A 1 106 ? -13.600 -6.808 18.368 1.00 94.44 106 VAL A N 1
ATOM 815 C CA . VAL A 1 106 ? -14.231 -5.492 18.510 1.00 94.44 106 VAL A CA 1
ATOM 816 C C . VAL A 1 106 ? -15.364 -5.551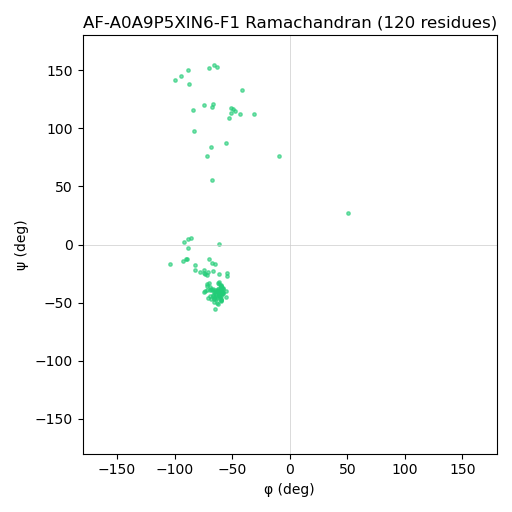 19.537 1.00 94.44 106 VAL A C 1
ATOM 818 O O . VAL A 1 106 ? -16.136 -6.513 19.579 1.00 94.44 106 VAL A O 1
ATOM 821 N N . SER A 1 107 ? -15.499 -4.493 20.343 1.00 93.94 107 SER A N 1
ATOM 822 C CA . SER A 1 107 ? -16.541 -4.382 21.367 1.00 93.94 107 SER A CA 1
ATOM 823 C C . SER A 1 107 ? -17.956 -4.374 20.774 1.00 93.94 107 SER A C 1
ATOM 825 O O . SER A 1 107 ? -18.197 -3.945 19.643 1.00 93.94 107 SER A O 1
ATOM 827 N N . LYS A 1 108 ? -18.940 -4.827 21.561 1.00 92.44 108 LYS A N 1
ATOM 828 C CA . LYS A 1 108 ? -20.353 -4.836 21.139 1.00 92.44 108 LYS A CA 1
ATOM 829 C C . LYS A 1 108 ? -20.869 -3.429 20.813 1.00 92.44 108 LYS A C 1
ATOM 831 O O . LYS A 1 108 ? -21.650 -3.272 19.878 1.00 92.44 108 LYS A O 1
ATOM 836 N N . GLU A 1 109 ? -20.412 -2.423 21.554 1.00 90.94 109 GLU A N 1
ATOM 837 C CA . GLU A 1 109 ? -20.769 -1.017 21.339 1.00 90.94 109 GLU A CA 1
ATOM 838 C C . GLU A 1 109 ? -20.228 -0.496 20.007 1.00 90.94 109 GLU A C 1
ATOM 840 O O . GLU A 1 109 ? -20.996 0.044 19.211 1.00 90.94 109 GLU A O 1
ATOM 845 N N . ALA A 1 110 ? -18.954 -0.759 19.701 1.00 90.31 110 ALA A N 1
ATOM 846 C CA . ALA A 1 110 ? -18.351 -0.372 18.428 1.00 90.31 110 ALA A CA 1
ATOM 847 C C . ALA A 1 110 ? -19.038 -1.058 17.234 1.00 90.31 110 ALA A C 1
ATOM 849 O O . ALA A 1 110 ? -19.298 -0.419 16.216 1.00 90.31 110 ALA A O 1
ATOM 850 N N . LYS A 1 111 ? -19.437 -2.332 17.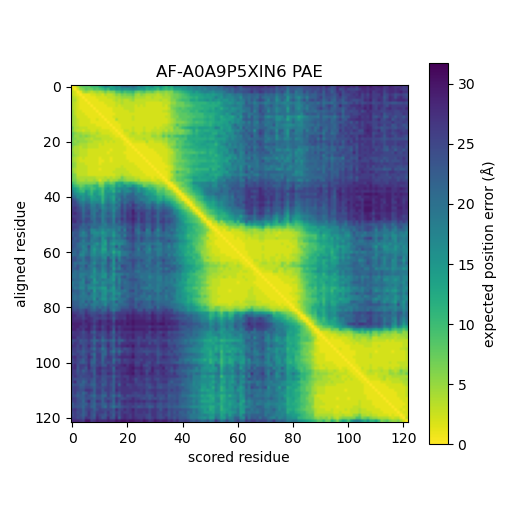370 1.00 94.62 111 LYS A N 1
ATOM 851 C CA . LYS A 1 111 ? -20.231 -3.035 16.343 1.00 94.62 111 LYS A CA 1
ATOM 852 C C . LYS A 1 111 ? -21.609 -2.415 16.133 1.00 94.62 111 LYS A C 1
ATOM 854 O O . LYS A 1 111 ? -22.084 -2.351 15.001 1.00 94.62 111 LYS A O 1
ATOM 859 N N . LYS A 1 112 ? -22.275 -1.990 17.210 1.00 93.88 112 LYS A N 1
ATOM 860 C CA . LYS A 1 112 ? -23.586 -1.333 17.132 1.00 93.88 112 LYS A CA 1
ATOM 861 C C . LYS A 1 112 ? -23.470 0.022 16.436 1.00 93.88 112 LYS A C 1
ATOM 863 O O . LYS A 1 112 ? -24.266 0.297 15.545 1.00 93.88 112 LYS A O 1
ATOM 868 N N . HIS A 1 113 ? -22.459 0.808 16.794 1.00 92.69 113 HIS A N 1
ATOM 869 C CA . HIS A 1 113 ? -22.165 2.083 16.148 1.00 92.69 113 HIS A CA 1
ATOM 870 C C . HIS A 1 113 ? -21.871 1.901 14.652 1.00 92.69 113 HIS A C 1
ATOM 872 O O . HIS A 1 113 ? -22.503 2.537 13.819 1.00 92.69 113 HIS A O 1
ATOM 878 N N . ALA A 1 114 ? -21.011 0.942 14.290 1.00 92.06 114 ALA A N 1
ATOM 879 C CA . ALA A 1 114 ? -20.702 0.634 12.892 1.00 92.06 114 ALA A CA 1
ATOM 880 C C . ALA A 1 114 ? -21.945 0.250 12.066 1.00 92.06 114 ALA A C 1
ATOM 882 O O . ALA A 1 114 ? -22.072 0.651 10.913 1.00 92.06 114 ALA A O 1
ATOM 883 N N . LYS A 1 115 ? -22.899 -0.487 12.658 1.00 92.25 115 LYS A N 1
ATOM 884 C CA . LYS A 1 115 ? -24.192 -0.785 12.011 1.00 92.25 115 LYS A CA 1
ATOM 885 C C . LYS A 1 115 ? -25.040 0.464 11.788 1.00 92.25 115 LYS A C 1
ATOM 887 O O . LYS A 1 115 ? -25.696 0.563 10.759 1.00 92.25 115 LYS A O 1
ATOM 892 N N . GLN A 1 116 ? -25.064 1.378 12.756 1.00 92.94 116 GLN A N 1
ATOM 893 C CA . GLN A 1 116 ? -25.827 2.621 12.649 1.00 92.94 116 GLN A CA 1
ATOM 894 C C . GLN A 1 116 ? -25.251 3.530 11.565 1.00 92.94 116 GLN A C 1
ATOM 896 O O . GLN A 1 116 ? -26.013 4.054 10.763 1.00 92.94 116 GLN A O 1
ATOM 901 N N . GLU A 1 117 ? -23.928 3.666 11.506 1.00 91.12 117 GLU A N 1
ATOM 902 C CA . GLU A 1 117 ? -23.256 4.459 10.475 1.00 91.12 117 GLU A CA 1
ATOM 903 C C . GLU A 1 117 ? -23.477 3.873 9.076 1.00 91.12 117 GLU A C 1
ATOM 905 O O . GLU A 1 117 ? -23.851 4.604 8.166 1.00 91.12 117 GLU A O 1
ATOM 910 N N . LEU A 1 118 ? -23.395 2.547 8.915 1.00 89.62 118 LEU A N 1
ATOM 911 C CA . LEU A 1 118 ? -23.741 1.891 7.648 1.00 89.62 118 LEU A CA 1
ATOM 912 C C . LEU A 1 118 ? -25.184 2.134 7.203 1.00 89.62 118 LEU A C 1
ATOM 914 O O . LEU A 1 118 ? -25.429 2.267 6.012 1.00 89.62 118 LEU A O 1
ATOM 918 N N . HIS A 1 119 ? -26.127 2.183 8.144 1.00 90.12 119 HIS A N 1
ATOM 919 C CA . HIS A 1 119 ? -27.534 2.441 7.836 1.00 90.12 119 HIS A CA 1
ATOM 920 C C . HIS A 1 119 ? -27.802 3.913 7.489 1.00 90.12 119 HIS A C 1
ATOM 922 O O . HIS A 1 119 ? -28.764 4.202 6.799 1.00 90.12 119 HIS A O 1
ATOM 928 N N . LYS A 1 120 ? -26.971 4.851 7.956 1.00 88.44 120 LYS A N 1
ATOM 929 C CA . LYS A 1 120 ? -27.060 6.263 7.551 1.00 88.44 120 LYS A CA 1
ATOM 930 C C . LYS A 1 120 ? -26.457 6.519 6.166 1.00 88.44 120 LYS A C 1
ATOM 932 O O . LYS A 1 120 ? -26.774 7.534 5.559 1.00 88.44 120 LYS A O 1
ATOM 937 N N . MET A 1 121 ? -25.541 5.655 5.723 1.00 79.75 121 MET A N 1
ATOM 938 C CA . MET A 1 121 ? -24.770 5.817 4.484 1.00 79.75 121 MET A CA 1
ATOM 939 C C . MET A 1 121 ? -25.398 5.150 3.252 1.00 79.75 121 MET A C 1
ATOM 941 O O . MET A 1 121 ? -24.939 5.424 2.146 1.00 79.75 121 MET A O 1
ATOM 945 N N . GLY A 1 122 ? -26.386 4.267 3.425 1.00 64.38 122 GLY A N 1
ATOM 946 C CA . GLY A 1 122 ? -27.116 3.591 2.342 1.00 64.38 122 GLY A CA 1
ATOM 947 C C . GLY A 1 122 ? -28.590 3.947 2.354 1.00 64.38 122 GLY A C 1
ATOM 948 O O . GLY A 1 122 ? -29.199 3.860 1.268 1.00 64.38 122 GLY A O 1
#

Organism: NCBI:txid1400762

Nearest PDB structures (foldseek):
  1gcj-assembly1_B  TM=2.595E-01  e=3.325E+00  Mus musculus
  2qna-assembly1_A  TM=3.188E-01  e=6.279E+00  Homo sapiens
  4c0e-assembly2_B  TM=2.962E-01  e=5.594E+00  Thermochaetoides thermophila
  4c0e-assembly1_A  TM=2.321E-01  e=5.279E+00  Thermochaetoides thermophila

Solvent-accessible surface area (backbone atoms only — not comparable to full-atom values): 7084 Å² total; per-residue (Å²): 136,80,62,64,69,61,53,46,53,52,30,54,48,45,52,72,39,88,87,51,54,69,70,58,22,52,54,28,48,54,53,31,56,75,66,71,45,79,77,69,66,79,62,63,76,58,59,53,51,54,55,54,50,51,54,51,46,32,58,46,47,65,70,39,88,89,56,58,67,71,62,30,52,53,31,47,52,54,45,62,72,65,43,63,72,72,66,79,43,63,64,60,56,44,48,52,28,52,49,45,55,70,40,85,91,49,54,72,65,60,28,51,49,27,51,51,54,48,63,75,75,109